Protein AF-A0A7C2P492-F1 (afdb_monomer)

Radius of gyration: 33.82 Å; Cα contacts (8 Å, |Δi|>4): 60; chains: 1; bounding box: 76×31×100 Å

Foldseek 3Di:
DCPVVVVVVPPVVVVVVVVVVVVVVVVVVVVVVVVVVVVVVVLVVVQVVVLVVVPDFPKDWDAKDWDDDPNDTDDTDGIDIDGDDDDPSRPDSGPRPPPDDDDPDPDDDD

Organism: NCBI:txid360056

pLDDT: mean 80.11, std 15.93, range [40.28, 97.38]

Secondary structure (DSSP, 8-state):
--HHHHHHH-HHHHHHHHHHHHHHHHHHHHHHHHHHHHHHHHHHHHHHHHHHHHTS---EEE--EEEEETTEEEEEE--EEE-PPP-HHHHSS------S---PPP----

Mean predicted aligned error: 13.15 Å

Solvent-accessible surface area (backbone atoms only — not comparable to full-atom values): 6903 Å² total; per-residue (Å²): 140,57,67,71,57,53,61,67,73,42,58,69,60,55,52,54,52,54,52,51,50,54,53,50,53,54,50,53,54,52,48,53,54,53,52,52,52,51,53,51,52,52,52,52,53,52,24,54,50,51,42,56,59,61,72,49,83,78,50,50,75,50,83,47,53,76,43,74,56,96,95,39,81,76,46,76,45,82,48,56,71,48,75,68,75,84,48,77,58,72,79,38,103,64,50,70,73,76,81,72,84,77,87,71,78,73,82,81,83,129

Sequence (110 aa):
MNLICALRDDETGVVVSAELVLVLTVAVLAMIVGLSEVAVAVNTELNDLSNAFGAVNQSFSFTGFHAKDNYKMKSFVAGSAYTDRADDCDLNGSCDLVCGSCSVMSEQTW

Structure (mmCIF, N/CA/C/O backbone):
data_AF-A0A7C2P492-F1
#
_entry.id   AF-A0A7C2P492-F1
#
loop_
_atom_site.group_PDB
_atom_site.id
_atom_site.type_symbol
_atom_site.label_atom_id
_atom_site.label_alt_id
_atom_site.label_comp_id
_atom_site.label_asym_id
_atom_site.label_entity_id
_atom_site.label_seq_id
_atom_site.pdbx_PDB_ins_code
_atom_site.Cartn_x
_atom_site.Cartn_y
_atom_site.Cartn_z
_atom_site.occupancy
_atom_site.B_iso_or_equiv
_atom_site.auth_seq_id
_atom_site.auth_comp_id
_atom_site.auth_asym_id
_atom_site.auth_atom_id
_atom_site.pdbx_PDB_model_num
ATOM 1 N N . MET A 1 1 ? -28.931 7.201 60.201 1.00 56.31 1 MET A N 1
ATOM 2 C CA . MET A 1 1 ? -29.124 6.106 59.224 1.00 56.31 1 MET A CA 1
ATOM 3 C C . MET A 1 1 ? -30.027 6.597 58.091 1.00 56.31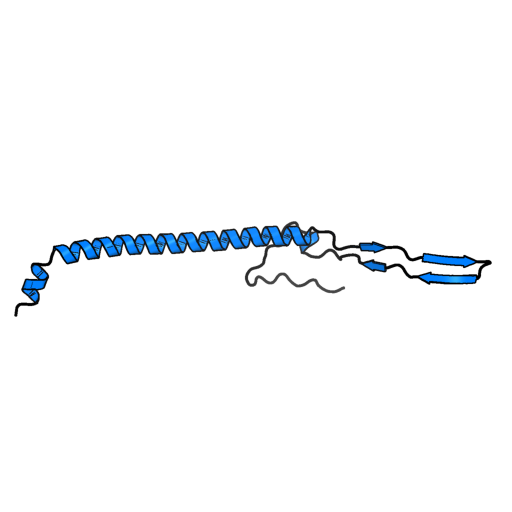 1 MET A C 1
ATOM 5 O O . MET A 1 1 ? -31.126 6.093 57.946 1.00 56.31 1 MET A O 1
ATOM 9 N N . ASN A 1 2 ? -29.591 7.592 57.304 1.00 63.00 2 ASN A N 1
ATOM 10 C CA . ASN A 1 2 ? -30.439 8.196 56.256 1.00 63.00 2 ASN A CA 1
ATOM 11 C C . ASN A 1 2 ? -29.920 7.961 54.831 1.00 63.00 2 ASN A C 1
ATOM 13 O O . ASN A 1 2 ? -30.645 8.219 53.881 1.00 63.00 2 ASN A O 1
ATOM 17 N N . LEU A 1 3 ? -28.700 7.434 54.675 1.00 74.81 3 LEU A N 1
ATOM 18 C CA . LEU A 1 3 ? -28.108 7.188 53.357 1.00 74.81 3 LEU A CA 1
ATOM 19 C C . LEU A 1 3 ? -28.876 6.110 52.573 1.00 74.81 3 LEU A C 1
ATOM 21 O O . LEU A 1 3 ? -29.095 6.251 51.380 1.00 74.81 3 LEU A O 1
ATOM 25 N N . ILE A 1 4 ? -29.327 5.054 53.259 1.00 75.31 4 ILE A N 1
ATOM 26 C CA . ILE A 1 4 ? -30.031 3.925 52.630 1.00 75.31 4 ILE A CA 1
ATOM 27 C C . ILE A 1 4 ? -31.451 4.321 52.192 1.00 75.31 4 ILE A C 1
ATOM 29 O O . ILE A 1 4 ? -31.916 3.848 51.163 1.00 75.31 4 ILE A O 1
ATOM 33 N N . CYS A 1 5 ? -32.127 5.214 52.924 1.00 73.00 5 CYS A N 1
ATOM 34 C CA . CYS A 1 5 ? -33.422 5.750 52.491 1.00 73.00 5 CYS A CA 1
ATOM 35 C C . CYS A 1 5 ? -33.255 6.728 51.321 1.00 73.00 5 CYS A C 1
ATOM 37 O O . CYS A 1 5 ? -33.991 6.627 50.352 1.00 73.00 5 CYS A O 1
ATOM 39 N N . ALA A 1 6 ? -32.233 7.592 51.362 1.00 70.62 6 ALA A N 1
ATOM 40 C CA . ALA A 1 6 ? -31.946 8.529 50.275 1.00 70.62 6 ALA A CA 1
ATOM 41 C C . ALA A 1 6 ? -31.610 7.822 48.948 1.00 70.62 6 ALA A C 1
ATOM 43 O O . ALA A 1 6 ? -32.050 8.269 47.899 1.00 70.62 6 ALA A O 1
ATOM 44 N N . LEU A 1 7 ? -30.889 6.694 48.993 1.00 67.62 7 LEU A N 1
ATOM 45 C CA . LEU A 1 7 ? -30.623 5.868 47.808 1.00 67.62 7 LEU A CA 1
ATOM 46 C C . LEU A 1 7 ? -31.863 5.119 47.298 1.00 67.62 7 LEU A C 1
ATOM 48 O O . LEU A 1 7 ? -31.902 4.748 46.132 1.00 67.62 7 LEU A O 1
ATOM 52 N N . ARG A 1 8 ? -32.859 4.873 48.157 1.00 68.00 8 ARG A N 1
ATOM 53 C CA . ARG A 1 8 ? -34.110 4.204 47.776 1.00 68.00 8 ARG A CA 1
ATOM 54 C C . ARG A 1 8 ? -35.126 5.155 47.144 1.00 68.00 8 ARG A C 1
ATOM 56 O O . ARG A 1 8 ? -35.976 4.702 46.3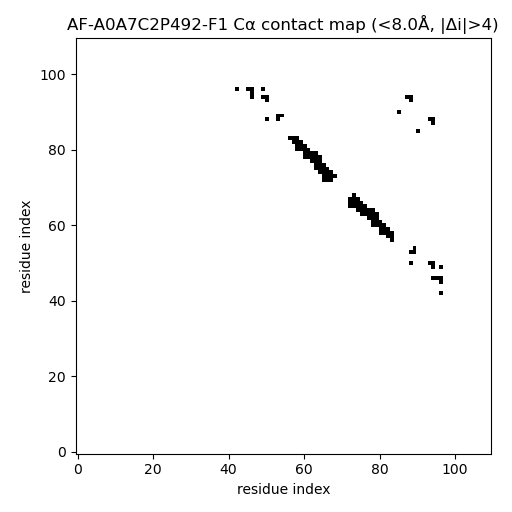94 1.00 68.00 8 ARG A O 1
ATOM 63 N N . ASP A 1 9 ? -35.029 6.446 47.441 1.00 72.56 9 ASP A N 1
ATOM 64 C CA . ASP A 1 9 ? -35.879 7.474 46.836 1.00 72.56 9 ASP A CA 1
ATOM 65 C C . ASP A 1 9 ? -35.275 8.044 45.529 1.00 72.56 9 ASP A C 1
ATOM 67 O O . ASP A 1 9 ? -35.956 8.764 44.800 1.00 72.56 9 ASP A O 1
ATOM 71 N N . ASP A 1 10 ? -34.023 7.696 45.191 1.00 68.25 10 ASP A N 1
ATOM 72 C CA . ASP A 1 10 ? -33.327 8.107 43.958 1.00 68.25 10 ASP A CA 1
ATOM 73 C C . ASP A 1 10 ? -33.441 7.065 42.826 1.00 68.25 10 ASP A C 1
ATOM 75 O O . ASP A 1 10 ? -32.463 6.603 42.236 1.00 68.25 10 ASP A O 1
ATOM 79 N N . GLU A 1 11 ? -34.674 6.674 42.508 1.00 69.94 11 GLU A N 1
ATOM 80 C CA . GLU A 1 11 ? -34.988 5.769 41.390 1.00 69.94 11 GLU A CA 1
ATOM 81 C C . GLU A 1 11 ? -34.635 6.413 40.031 1.00 69.94 11 GLU A C 1
ATOM 83 O O . GLU A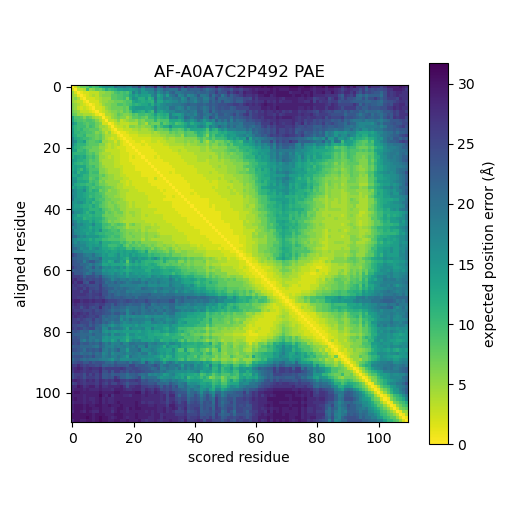 1 11 ? -34.230 5.744 39.079 1.00 69.94 11 GLU A O 1
ATOM 88 N N . THR A 1 12 ? -34.740 7.743 39.946 1.00 75.75 12 THR A N 1
ATOM 89 C CA . THR A 1 12 ? -34.516 8.513 38.714 1.00 75.75 12 THR A CA 1
ATOM 90 C C . THR A 1 12 ? -33.052 8.488 38.265 1.00 75.75 12 THR A C 1
ATOM 92 O O . THR A 1 12 ? -32.785 8.347 37.071 1.00 75.75 12 THR A O 1
ATOM 95 N N . GLY A 1 13 ? -32.091 8.587 39.193 1.00 73.94 13 GLY A N 1
ATOM 96 C CA . GLY A 1 13 ? -30.662 8.508 38.873 1.00 73.94 13 GLY A CA 1
ATOM 97 C C . GLY A 1 13 ? -30.217 7.110 38.422 1.00 73.94 13 GLY A C 1
ATOM 98 O O . GLY A 1 13 ? -29.389 6.974 37.512 1.00 73.94 13 GLY A O 1
ATOM 99 N N . VAL A 1 14 ? -30.802 6.057 39.003 1.00 74.56 14 VAL A N 1
ATOM 100 C CA . VAL A 1 14 ? -30.512 4.658 38.638 1.00 74.56 14 VAL A CA 1
ATOM 101 C C . VAL A 1 14 ? -30.996 4.333 37.220 1.00 74.56 14 VAL A C 1
ATOM 103 O O . VAL A 1 14 ? -30.265 3.706 36.455 1.00 74.56 14 VAL A O 1
ATOM 106 N N . VAL A 1 15 ? -32.177 4.810 36.820 1.00 81.94 15 VAL A N 1
ATOM 107 C CA . VAL A 1 15 ? -32.705 4.590 35.459 1.00 81.94 15 VAL A CA 1
ATOM 108 C C . VAL A 1 15 ? -31.853 5.299 34.400 1.00 81.94 15 VAL A C 1
ATOM 110 O O . VAL A 1 15 ? -31.464 4.686 33.408 1.00 81.94 15 VAL A O 1
ATOM 113 N N . VAL A 1 16 ? -31.477 6.559 34.635 1.00 85.44 16 VAL A N 1
ATOM 114 C CA . VAL A 1 16 ? -30.674 7.341 33.676 1.00 85.44 16 VAL A CA 1
ATOM 115 C C . VAL A 1 16 ? -29.260 6.769 33.515 1.00 85.44 16 VAL A C 1
ATOM 117 O O . VAL A 1 16 ? -28.722 6.719 32.408 1.00 85.44 16 VAL A O 1
ATOM 120 N N . SER A 1 17 ? -28.645 6.299 34.603 1.00 85.12 17 SER A N 1
ATOM 121 C CA . SER A 1 17 ? -27.330 5.647 34.538 1.00 85.12 17 SER A CA 1
ATOM 122 C C . SER A 1 17 ? -27.376 4.293 33.821 1.00 85.12 17 SER A C 1
ATOM 124 O O . SER A 1 17 ? -26.453 3.983 33.065 1.00 85.12 17 SER A O 1
ATOM 126 N N . ALA A 1 18 ? -28.457 3.521 33.980 1.00 87.19 18 ALA A N 1
ATOM 127 C CA . ALA A 1 18 ? -28.651 2.270 33.250 1.00 87.19 18 ALA A CA 1
ATOM 128 C C . ALA A 1 18 ? -28.776 2.498 31.731 1.00 87.19 18 ALA A C 1
ATOM 130 O O . ALA A 1 18 ? -28.148 1.784 30.945 1.00 87.19 18 ALA A O 1
ATOM 131 N N . GLU A 1 19 ? -29.518 3.523 31.307 1.00 87.75 19 GLU A N 1
ATOM 132 C CA . GLU A 1 19 ? -29.644 3.890 29.891 1.00 87.75 19 GLU A 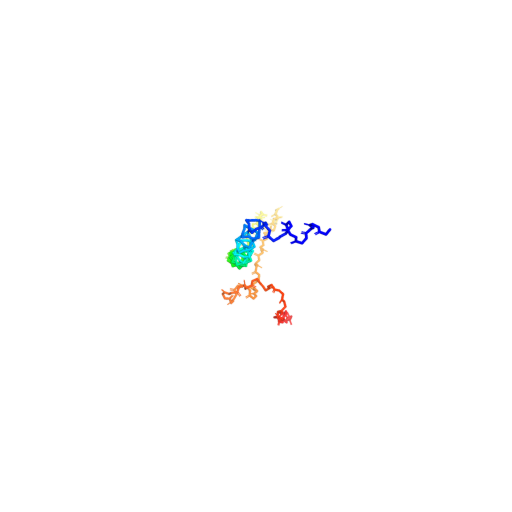CA 1
ATOM 133 C C . GLU A 1 19 ? -28.313 4.372 29.299 1.00 87.75 19 GLU A C 1
ATOM 135 O O . GLU A 1 19 ? -27.935 3.966 28.198 1.00 87.75 19 GLU A O 1
ATOM 140 N N . LEU A 1 20 ? -27.550 5.179 30.043 1.00 90.25 20 LEU A N 1
ATOM 141 C CA . LEU A 1 20 ? -26.258 5.686 29.581 1.00 90.25 20 LEU A CA 1
ATOM 142 C C . LEU A 1 20 ? -25.223 4.566 29.398 1.00 90.25 20 LEU A C 1
ATOM 144 O O . LEU A 1 20 ? -24.450 4.595 28.440 1.00 90.25 20 LEU A O 1
ATOM 148 N N . VAL A 1 21 ? -25.225 3.558 30.276 1.00 93.50 21 VAL A N 1
ATOM 149 C CA . VAL A 1 21 ? -24.380 2.362 30.126 1.00 93.50 21 VAL A CA 1
ATOM 150 C C . VAL A 1 21 ? -24.756 1.590 28.860 1.00 93.50 21 VAL A C 1
ATOM 152 O O . VAL A 1 21 ? -23.874 1.158 28.114 1.00 93.50 21 VAL A O 1
ATOM 155 N N . LEU A 1 22 ? -26.050 1.456 28.565 1.00 92.75 22 LEU A N 1
ATOM 156 C CA . LEU A 1 22 ? -26.507 0.780 27.353 1.00 92.75 22 LEU A CA 1
ATOM 157 C C . LEU A 1 22 ? -26.072 1.534 26.084 1.00 92.75 22 LEU A C 1
ATOM 159 O O . LEU A 1 22 ? -25.539 0.921 25.163 1.00 92.75 22 LEU A O 1
ATOM 163 N N . VAL A 1 23 ? -26.184 2.865 26.059 1.00 95.50 23 VAL A N 1
ATOM 164 C CA . VAL A 1 23 ? -25.697 3.682 24.932 1.00 95.50 23 VAL A CA 1
ATOM 165 C C . VAL A 1 23 ? -24.173 3.593 24.786 1.00 95.50 23 VAL A C 1
ATOM 167 O O . VAL A 1 23 ? -23.672 3.413 23.676 1.00 95.50 23 VAL A O 1
ATOM 170 N N . LEU A 1 24 ? -23.423 3.668 25.891 1.00 94.44 24 LEU A N 1
ATOM 171 C CA . LEU A 1 24 ? -21.960 3.574 25.875 1.00 94.44 24 LEU A CA 1
ATOM 172 C C . LEU A 1 24 ? -21.465 2.221 25.361 1.00 94.44 24 LEU A C 1
ATOM 174 O O . LEU A 1 24 ? -20.510 2.176 24.589 1.00 94.44 24 LEU A O 1
ATOM 178 N N . THR A 1 25 ? -22.108 1.119 25.747 1.00 94.62 25 THR A N 1
ATOM 179 C CA . THR A 1 25 ? -21.703 -0.214 25.273 1.00 94.62 25 THR A CA 1
ATOM 180 C C . THR A 1 25 ? -21.940 -0.379 23.774 1.00 94.62 25 THR A C 1
ATOM 182 O O . THR A 1 25 ? -21.048 -0.861 23.078 1.00 94.62 25 THR A O 1
ATOM 185 N N . VAL A 1 26 ? -23.070 0.103 23.241 1.00 95.88 26 VAL A N 1
ATOM 186 C CA . VAL A 1 26 ? -23.310 0.109 21.786 1.00 95.88 26 VAL A CA 1
ATOM 187 C C . VAL A 1 26 ? -22.304 1.012 21.066 1.00 95.88 26 VAL A C 1
ATOM 189 O O . VAL A 1 26 ? -21.777 0.624 20.026 1.00 95.88 26 VAL A O 1
ATOM 192 N N . ALA A 1 27 ? -21.975 2.177 21.632 1.00 96.00 27 ALA A N 1
ATOM 193 C CA . ALA A 1 27 ? -20.991 3.089 21.054 1.00 96.00 27 ALA A CA 1
ATOM 194 C C . ALA A 1 27 ? -19.582 2.472 20.980 1.00 96.00 27 ALA A C 1
ATOM 196 O O . ALA A 1 27 ? -18.910 2.594 19.956 1.00 96.00 27 ALA A O 1
ATOM 197 N N . VAL A 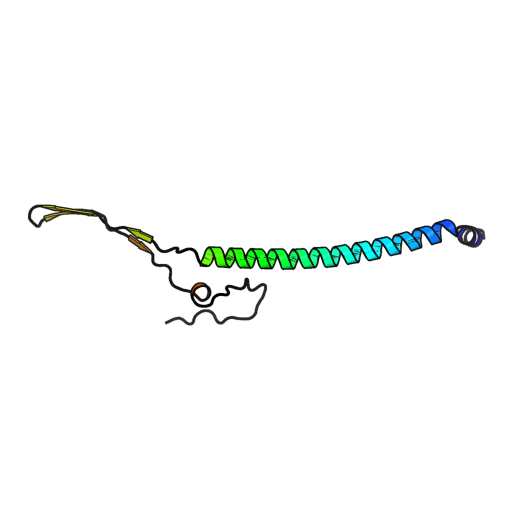1 28 ? -19.142 1.769 22.029 1.00 97.38 28 VAL A N 1
ATOM 198 C CA . VAL A 1 28 ? -17.840 1.081 22.040 1.00 97.38 28 VAL A CA 1
ATOM 199 C C . VAL A 1 28 ? -17.813 -0.057 21.020 1.00 97.38 28 VAL A C 1
ATOM 201 O O . VAL A 1 28 ? -16.846 -0.174 20.272 1.00 97.38 28 VAL A O 1
ATOM 204 N N . LEU A 1 29 ? -18.877 -0.860 20.930 1.00 96.44 29 LEU A N 1
ATOM 205 C CA . LEU A 1 29 ? -18.961 -1.940 19.942 1.00 96.44 29 LEU A CA 1
ATOM 206 C C . LEU A 1 29 ? -18.935 -1.401 18.506 1.00 96.44 29 LEU A C 1
ATOM 208 O O . LEU A 1 29 ? -18.196 -1.920 17.671 1.00 96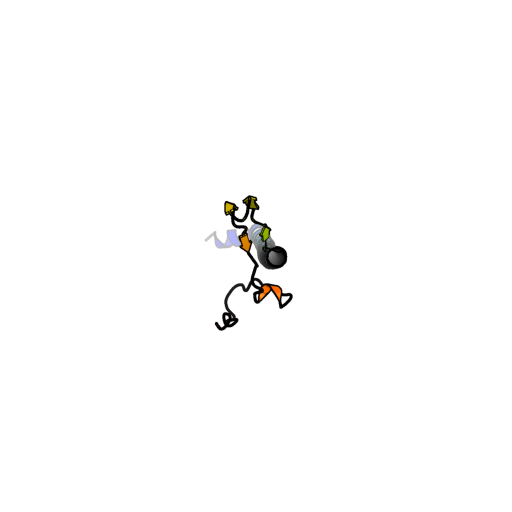.44 29 LEU A O 1
ATOM 212 N N . ALA A 1 30 ? -19.678 -0.325 18.235 1.00 96.50 30 ALA A N 1
ATOM 213 C CA . ALA A 1 30 ? -19.675 0.333 16.933 1.00 96.50 30 ALA A CA 1
ATOM 214 C C . ALA A 1 30 ? -18.290 0.893 16.571 1.00 96.50 30 ALA A C 1
ATOM 216 O O . ALA A 1 30 ? -17.863 0.787 15.424 1.00 96.50 30 ALA A O 1
ATOM 217 N N . MET A 1 31 ? -17.562 1.446 17.546 1.00 96.75 31 MET A N 1
ATOM 218 C CA . MET A 1 31 ? -16.208 1.959 17.335 1.00 96.75 31 MET A CA 1
ATOM 219 C C . MET A 1 31 ? -15.207 0.843 17.028 1.00 96.75 31 MET A C 1
ATOM 221 O O . MET A 1 31 ? -14.384 1.010 16.134 1.00 96.75 31 MET A O 1
ATOM 225 N N . ILE A 1 32 ? -15.275 -0.288 17.738 1.00 97.19 32 ILE A N 1
ATOM 226 C CA . ILE A 1 32 ? -14.377 -1.426 17.500 1.00 97.19 32 ILE A CA 1
ATOM 227 C C . ILE A 1 32 ? -14.584 -1.963 16.085 1.00 97.19 32 ILE A C 1
ATOM 229 O O . ILE A 1 32 ? -13.618 -2.066 15.335 1.00 97.19 32 ILE A O 1
ATOM 233 N N . VAL A 1 33 ? -15.837 -2.232 15.700 1.00 96.81 33 VAL A N 1
ATOM 234 C CA . VAL A 1 33 ? -16.158 -2.711 14.347 1.00 96.81 33 VAL A CA 1
ATOM 235 C C . VAL A 1 33 ? -15.729 -1.682 13.301 1.00 96.81 33 VAL A C 1
ATOM 237 O O . VAL A 1 33 ? -15.049 -2.034 12.344 1.00 96.81 33 VAL A O 1
ATOM 240 N N . GLY A 1 34 ? -16.041 -0.399 13.511 1.00 96.88 34 GLY A N 1
ATOM 241 C CA . GLY A 1 34 ? -15.639 0.668 12.595 1.00 96.88 34 GLY A CA 1
ATOM 242 C C . GLY A 1 34 ? -14.123 0.758 12.408 1.00 96.88 34 GLY A C 1
ATOM 243 O O . GLY A 1 34 ? -13.652 0.888 11.282 1.00 96.88 34 GLY A O 1
ATOM 244 N N . LEU A 1 35 ? -13.343 0.643 13.486 1.00 96.31 35 LEU A N 1
ATOM 245 C CA . LEU A 1 35 ? -11.884 0.682 13.405 1.00 96.31 35 LEU A CA 1
ATOM 246 C C . LEU A 1 35 ? -11.307 -0.574 12.737 1.00 96.31 35 LEU A C 1
ATOM 248 O O . LEU A 1 35 ? -10.335 -0.467 11.992 1.00 96.31 35 LEU A O 1
ATOM 252 N N . SER A 1 36 ? -11.905 -1.745 12.969 1.00 95.31 36 SER A N 1
ATOM 253 C CA . SER A 1 36 ? -11.510 -2.988 12.303 1.00 95.31 36 SER A CA 1
ATOM 254 C C . SER A 1 36 ? -11.712 -2.915 10.789 1.00 95.31 36 SER A C 1
ATOM 256 O O . SER A 1 36 ? -10.791 -3.246 10.047 1.00 95.31 36 SER A O 1
ATOM 258 N N . GLU A 1 37 ? -12.858 -2.415 10.328 1.00 95.81 37 GLU A N 1
ATOM 259 C CA . GLU A 1 37 ? -13.133 -2.264 8.893 1.00 95.81 37 GLU A CA 1
ATOM 260 C C . GLU A 1 37 ? -12.205 -1.234 8.238 1.00 95.81 37 GLU A C 1
ATOM 262 O O . GLU A 1 37 ? -11.683 -1.475 7.153 1.00 95.81 37 GLU A O 1
ATOM 267 N N . VAL A 1 38 ? -11.919 -0.114 8.915 1.00 96.19 38 VAL A N 1
ATOM 268 C CA . VAL A 1 38 ? -10.948 0.876 8.416 1.00 96.19 38 VAL A CA 1
ATOM 269 C C . VAL A 1 38 ? -9.554 0.262 8.292 1.00 96.19 38 VAL A C 1
ATOM 271 O O . VAL A 1 38 ? -8.869 0.507 7.303 1.00 96.19 38 VAL A O 1
ATOM 274 N N . ALA A 1 39 ? -9.127 -0.548 9.264 1.00 94.06 39 ALA A N 1
ATOM 275 C CA . ALA A 1 39 ? -7.827 -1.205 9.208 1.00 94.06 39 ALA A CA 1
ATOM 276 C C . ALA A 1 39 ? -7.732 -2.188 8.033 1.00 94.06 39 ALA A C 1
ATOM 278 O O . ALA A 1 39 ? -6.717 -2.206 7.339 1.00 94.06 39 ALA A O 1
ATOM 279 N N . VAL A 1 40 ? -8.776 -2.984 7.790 1.00 91.62 40 VAL A N 1
ATOM 280 C CA . VAL A 1 40 ? -8.812 -3.905 6.645 1.00 91.62 40 VAL A CA 1
ATOM 281 C C . VAL A 1 40 ? -8.821 -3.121 5.335 1.00 91.62 40 VAL A C 1
ATOM 283 O O . VAL A 1 40 ? -7.959 -3.359 4.496 1.00 91.62 40 VAL A O 1
ATOM 286 N N . ALA A 1 41 ? -9.704 -2.130 5.194 1.00 93.31 41 ALA A N 1
ATOM 287 C CA . ALA A 1 41 ? -9.814 -1.323 3.982 1.00 93.31 41 ALA A CA 1
ATOM 288 C C . ALA A 1 41 ? -8.500 -0.608 3.635 1.00 93.31 41 ALA A C 1
ATOM 290 O O . ALA A 1 41 ? -8.054 -0.662 2.496 1.00 93.31 41 ALA A O 1
ATOM 291 N N . VAL A 1 42 ? -7.834 0.010 4.617 1.00 94.31 42 VAL A N 1
ATOM 292 C CA . VAL A 1 42 ? -6.541 0.672 4.385 1.00 94.31 42 VAL A CA 1
ATOM 293 C C . VAL A 1 42 ? -5.475 -0.327 3.943 1.00 94.31 42 VAL A C 1
ATOM 295 O O . VAL A 1 42 ? -4.721 -0.022 3.026 1.00 94.31 42 VAL A O 1
ATOM 298 N N . ASN A 1 43 ? -5.402 -1.513 4.555 1.00 90.12 43 ASN A N 1
ATOM 299 C CA . ASN A 1 43 ? -4.433 -2.524 4.129 1.00 90.12 43 ASN A CA 1
ATOM 300 C C . ASN A 1 43 ? -4.719 -3.032 2.712 1.00 90.12 43 ASN A C 1
ATOM 302 O O . ASN A 1 43 ? -3.779 -3.204 1.945 1.00 90.12 43 ASN A O 1
ATOM 306 N N . THR A 1 44 ? -5.988 -3.217 2.343 1.00 88.12 44 THR A N 1
ATOM 307 C CA . THR A 1 44 ? -6.367 -3.607 0.979 1.00 88.12 44 THR A CA 1
ATOM 308 C C . THR A 1 44 ? -5.999 -2.531 -0.042 1.00 88.12 44 THR A C 1
ATOM 310 O O . THR A 1 44 ? -5.378 -2.840 -1.049 1.00 88.12 44 THR A O 1
ATOM 313 N N . GLU A 1 45 ? -6.270 -1.256 0.231 1.00 92.81 45 GLU A N 1
ATOM 314 C CA . GLU A 1 45 ? -5.888 -0.178 -0.692 1.00 92.81 45 GLU A CA 1
ATOM 315 C C . GLU A 1 45 ? -4.363 -0.017 -0.790 1.00 92.81 45 GLU A C 1
ATOM 317 O O . GLU A 1 45 ? -3.820 0.222 -1.866 1.00 92.81 45 GLU A O 1
ATOM 322 N N . LEU A 1 46 ? -3.632 -0.175 0.320 1.00 89.88 46 LEU A N 1
ATOM 323 C CA . LEU A 1 46 ? -2.165 -0.167 0.300 1.00 89.88 46 LEU A CA 1
ATOM 324 C C . LEU A 1 46 ? -1.596 -1.359 -0.477 1.00 89.88 46 LEU A C 1
ATOM 326 O O . LEU A 1 46 ? -0.554 -1.217 -1.118 1.00 89.88 46 LEU A O 1
ATOM 330 N N . ASN A 1 47 ? -2.278 -2.503 -0.440 1.00 85.88 47 ASN A N 1
ATOM 331 C CA . ASN A 1 47 ? -1.940 -3.658 -1.253 1.00 85.88 47 ASN A CA 1
ATOM 332 C C . ASN A 1 47 ? -2.045 -3.338 -2.749 1.00 85.88 47 ASN A C 1
ATOM 334 O O . ASN A 1 47 ? -1.080 -3.511 -3.498 1.00 85.88 47 ASN A O 1
ATOM 338 N N . ASP A 1 48 ? -3.187 -2.787 -3.156 1.00 85.25 48 ASP A N 1
ATOM 339 C CA . ASP A 1 48 ? -3.444 -2.410 -4.542 1.00 85.25 48 ASP A CA 1
ATOM 340 C C . ASP A 1 48 ? -2.465 -1.328 -5.022 1.00 85.25 48 ASP A C 1
ATOM 342 O O . ASP A 1 48 ? -1.944 -1.404 -6.138 1.00 85.25 48 ASP A O 1
ATOM 346 N N . LEU A 1 49 ? -2.131 -0.358 -4.161 1.00 86.75 49 LEU A N 1
ATOM 347 C CA . LEU A 1 49 ? -1.082 0.625 -4.438 1.00 86.75 49 LEU A CA 1
ATOM 348 C C . LEU A 1 49 ? 0.281 -0.047 -4.637 1.00 86.75 49 LEU A C 1
ATOM 350 O O . LEU A 1 49 ? 0.981 0.286 -5.591 1.00 86.75 49 LEU A O 1
ATOM 354 N N . SER A 1 50 ? 0.660 -0.992 -3.773 1.00 83.38 50 SER A N 1
ATOM 355 C CA . SER A 1 50 ? 1.928 -1.722 -3.885 1.00 83.38 50 SER A CA 1
ATOM 356 C C . SER A 1 50 ? 2.036 -2.464 -5.216 1.00 83.38 50 SER A C 1
ATOM 358 O O . SER A 1 50 ? 3.057 -2.365 -5.895 1.00 83.38 50 SER A O 1
ATOM 360 N N . ASN A 1 51 ? 0.972 -3.155 -5.622 1.00 79.94 51 ASN A N 1
ATOM 361 C CA . ASN A 1 51 ? 0.922 -3.854 -6.902 1.00 79.94 51 ASN A CA 1
ATOM 362 C C . ASN A 1 51 ? 1.021 -2.875 -8.085 1.00 79.94 51 ASN A C 1
ATOM 364 O O . ASN A 1 51 ? 1.762 -3.105 -9.038 1.00 79.94 51 ASN A O 1
ATOM 368 N N . ALA A 1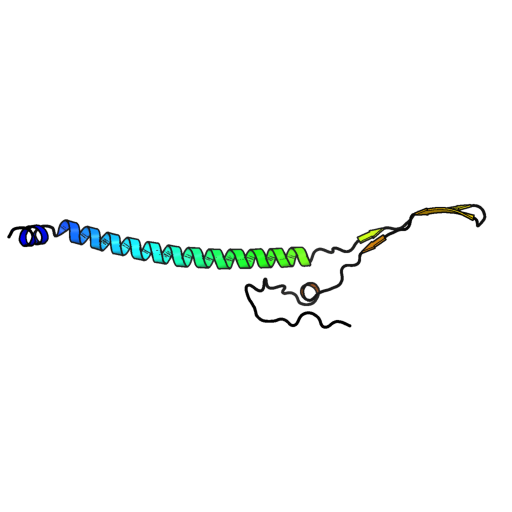 52 ? 0.339 -1.729 -8.000 1.00 84.75 52 ALA A N 1
ATOM 369 C CA . ALA A 1 52 ? 0.419 -0.700 -9.030 1.00 84.75 52 ALA A CA 1
ATOM 370 C C . ALA A 1 52 ? 1.840 -0.136 -9.195 1.00 84.75 52 ALA A C 1
ATOM 372 O O . ALA A 1 52 ? 2.250 0.127 -10.323 1.00 84.75 52 ALA A O 1
ATOM 373 N N . PHE A 1 53 ? 2.595 0.036 -8.104 1.00 81.75 53 PHE A N 1
ATOM 374 C CA . PHE A 1 53 ? 3.998 0.458 -8.170 1.00 81.75 53 PHE A CA 1
ATOM 375 C C . PHE A 1 53 ? 4.915 -0.631 -8.740 1.00 81.75 53 PHE A C 1
ATOM 377 O O . PHE A 1 53 ? 5.783 -0.295 -9.541 1.00 81.75 53 PHE A O 1
ATOM 384 N N . GLY A 1 54 ? 4.709 -1.903 -8.379 1.00 77.88 54 GLY A N 1
ATOM 385 C CA . GLY A 1 54 ? 5.461 -3.033 -8.943 1.00 77.88 54 GLY A CA 1
ATOM 386 C C . GLY A 1 54 ? 5.242 -3.194 -10.450 1.00 77.88 54 GLY A C 1
ATOM 387 O O . GLY A 1 54 ? 6.189 -3.345 -11.207 1.00 77.88 54 GLY A O 1
ATOM 388 N N . ALA A 1 55 ? 4.008 -3.002 -10.924 1.00 78.00 55 ALA A N 1
ATOM 389 C CA . ALA A 1 55 ? 3.674 -3.082 -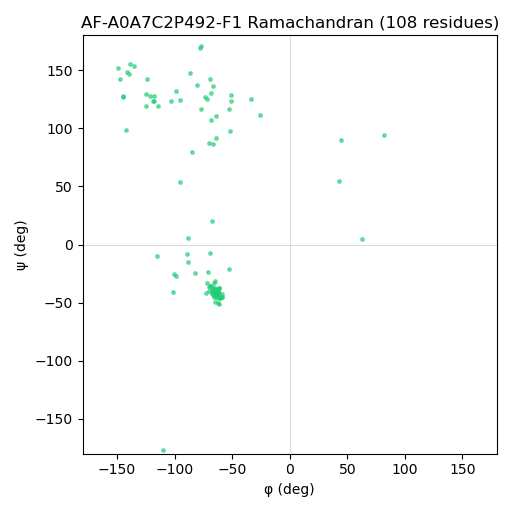12.347 1.00 78.00 55 ALA A CA 1
ATOM 390 C C . ALA A 1 55 ? 4.257 -1.939 -13.210 1.00 78.00 55 ALA A C 1
ATOM 392 O O . ALA A 1 55 ? 4.128 -1.959 -14.442 1.00 78.00 55 ALA A O 1
ATOM 393 N N . VAL A 1 56 ? 4.870 -0.912 -12.605 1.00 83.12 56 VAL A N 1
ATOM 394 C CA . VAL A 1 56 ? 5.568 0.134 -13.358 1.00 83.12 56 VAL A CA 1
ATOM 395 C C . VAL A 1 56 ? 6.876 -0.428 -13.900 1.00 83.12 56 VAL A C 1
ATOM 397 O O . VAL A 1 56 ? 7.730 -0.896 -13.161 1.00 83.12 56 VAL A O 1
ATOM 400 N N . ASN A 1 57 ? 7.094 -0.286 -15.207 1.00 82.69 57 ASN A N 1
ATOM 401 C CA . ASN A 1 57 ? 8.372 -0.640 -15.810 1.00 82.69 57 ASN A CA 1
ATOM 402 C C . ASN A 1 57 ? 9.480 0.327 -15.345 1.00 82.69 57 ASN A C 1
ATOM 404 O O . ASN A 1 57 ? 9.533 1.474 -15.795 1.00 82.69 57 ASN A O 1
ATOM 408 N N . GLN A 1 58 ? 10.380 -0.151 -14.483 1.00 85.44 58 GLN A N 1
ATOM 409 C CA . GLN A 1 58 ? 11.532 0.610 -13.980 1.00 85.44 58 GLN A CA 1
ATOM 410 C C . GLN A 1 58 ? 12.783 0.479 -14.873 1.00 85.44 58 GLN A C 1
ATOM 412 O O . GLN A 1 58 ? 13.852 0.995 -14.541 1.00 85.44 58 GLN A O 1
ATOM 417 N N . SER A 1 59 ? 12.673 -0.181 -16.031 1.00 90.12 59 SER A N 1
ATOM 418 C CA . SER A 1 59 ? 13.774 -0.319 -16.986 1.00 90.12 59 SER A CA 1
ATOM 419 C C . SER A 1 59 ? 13.929 0.929 -17.853 1.00 90.12 59 SER A C 1
ATOM 421 O O . SER A 1 59 ? 12.963 1.459 -18.402 1.00 90.12 59 SER A O 1
ATOM 423 N N . PHE A 1 60 ? 15.172 1.357 -18.069 1.00 91.12 60 PHE A N 1
ATOM 424 C CA . PHE A 1 60 ? 15.494 2.437 -19.000 1.00 91.12 60 PHE A CA 1
ATOM 425 C C . PHE A 1 60 ? 16.700 2.081 -19.867 1.00 91.12 60 PHE A C 1
ATOM 427 O O . PHE A 1 60 ? 17.581 1.323 -19.468 1.00 91.12 60 PHE A O 1
ATOM 434 N N . SER A 1 61 ? 16.782 2.664 -21.063 1.00 94.31 61 SER A N 1
ATOM 435 C CA . SER A 1 61 ? 17.993 2.589 -21.882 1.00 94.31 61 SER A CA 1
ATOM 436 C C . SER A 1 61 ? 18.176 3.849 -22.715 1.00 94.31 61 SER A C 1
ATOM 438 O O . SER A 1 61 ? 17.207 4.415 -23.222 1.00 94.31 61 SER A O 1
ATOM 440 N N . PHE A 1 62 ? 19.424 4.284 -22.868 1.00 93.50 62 PHE A N 1
ATOM 441 C CA . PHE A 1 62 ? 19.791 5.319 -23.823 1.00 93.50 62 PHE A CA 1
ATOM 442 C C . PHE A 1 62 ? 21.132 5.005 -24.486 1.00 93.50 62 PHE A C 1
ATOM 444 O O . PHE A 1 62 ? 22.035 4.398 -23.905 1.00 93.50 62 PHE A O 1
ATOM 451 N N . THR A 1 63 ? 21.272 5.433 -25.737 1.00 94.00 63 THR A N 1
ATOM 452 C CA . THR A 1 63 ? 22.472 5.190 -26.539 1.00 94.00 63 THR A CA 1
ATOM 453 C C . THR A 1 63 ? 23.535 6.258 -26.309 1.00 94.00 63 THR A C 1
ATOM 455 O O . THR A 1 63 ? 23.226 7.432 -26.118 1.00 94.00 63 THR A O 1
ATOM 458 N N . GLY A 1 64 ? 24.800 5.853 -26.402 1.00 92.06 64 GLY A N 1
ATOM 459 C CA . GLY A 1 64 ? 25.944 6.758 -26.414 1.00 92.06 64 GLY A CA 1
ATOM 460 C C . GLY A 1 64 ? 26.166 7.449 -27.765 1.00 92.06 64 GLY A C 1
ATOM 461 O O . GLY A 1 64 ? 25.587 7.056 -28.778 1.00 92.06 64 GLY A O 1
ATOM 462 N N . PHE A 1 65 ? 27.051 8.447 -27.799 1.00 92.06 65 PHE A N 1
ATOM 463 C CA . PHE A 1 65 ? 27.412 9.185 -29.017 1.00 92.06 65 PHE A CA 1
ATOM 464 C C . PHE A 1 65 ? 28.893 9.015 -29.342 1.00 92.06 65 PHE A C 1
ATOM 466 O O . PHE A 1 65 ? 29.751 9.231 -28.485 1.00 92.06 65 PHE A O 1
ATOM 473 N N . HIS A 1 66 ? 29.211 8.617 -30.575 1.00 92.00 66 HIS A N 1
ATOM 474 C CA . HIS A 1 66 ? 30.591 8.418 -31.022 1.00 92.00 66 HIS A CA 1
ATOM 475 C C . HIS A 1 66 ? 30.887 9.326 -32.221 1.00 92.00 66 HIS A C 1
ATOM 477 O O . HIS A 1 66 ? 30.181 9.265 -33.227 1.00 92.00 66 HIS A O 1
ATOM 483 N N . ALA A 1 67 ? 31.963 10.112 -32.154 1.00 91.31 67 ALA A N 1
ATOM 484 C CA . ALA A 1 67 ? 32.481 10.861 -33.296 1.00 91.31 67 ALA A CA 1
ATOM 485 C C . ALA A 1 67 ? 33.727 10.165 -33.859 1.00 91.31 67 ALA A C 1
ATOM 487 O O . ALA A 1 67 ? 34.713 9.952 -33.146 1.00 91.31 67 ALA A O 1
ATOM 488 N N . LYS A 1 68 ? 33.692 9.825 -35.152 1.00 91.38 68 LYS A N 1
ATOM 489 C CA . LYS A 1 68 ? 34.789 9.178 -35.888 1.00 91.38 68 LYS A CA 1
ATOM 490 C C . LYS A 1 68 ? 35.172 10.004 -37.108 1.00 91.38 68 LYS A C 1
ATOM 492 O O . LYS A 1 68 ? 34.305 10.542 -37.785 1.00 91.38 68 LYS A O 1
ATOM 497 N N . ASP A 1 69 ? 36.464 10.054 -37.399 1.00 88.81 69 ASP A N 1
ATOM 498 C CA . ASP A 1 69 ? 37.017 10.680 -38.601 1.00 88.81 69 ASP A CA 1
ATOM 499 C C . ASP A 1 69 ? 38.240 9.879 -39.064 1.00 88.81 69 ASP A C 1
ATOM 501 O O . ASP A 1 69 ? 39.125 9.598 -38.256 1.00 88.81 69 ASP A O 1
ATOM 505 N N . ASN A 1 70 ? 38.274 9.473 -40.339 1.00 86.69 70 ASN A N 1
ATOM 506 C CA . ASN A 1 70 ? 39.369 8.707 -40.953 1.00 86.69 70 ASN A CA 1
ATOM 507 C C . ASN A 1 70 ? 39.914 7.570 -40.060 1.00 86.69 70 ASN A C 1
ATOM 509 O O . ASN A 1 70 ? 41.104 7.504 -39.757 1.00 86.69 70 ASN A O 1
ATOM 513 N N . TYR A 1 71 ? 39.021 6.685 -39.601 1.00 83.38 71 TYR A N 1
ATOM 514 C CA . TYR A 1 71 ? 39.328 5.537 -38.729 1.00 83.38 71 TYR A CA 1
ATOM 515 C C . TYR A 1 71 ? 39.901 5.882 -37.338 1.00 83.38 71 TYR A C 1
ATOM 517 O O . TYR A 1 71 ? 40.188 4.974 -36.559 1.00 83.38 71 TYR A O 1
ATOM 525 N N . LYS A 1 72 ? 40.002 7.167 -36.970 1.00 87.94 72 LYS A N 1
ATOM 526 C CA . LYS A 1 72 ? 40.325 7.623 -35.612 1.00 87.94 72 LYS A CA 1
ATOM 527 C C . LYS A 1 72 ? 39.059 8.009 -34.847 1.00 87.94 72 LYS A C 1
ATOM 529 O O . LYS A 1 72 ? 38.211 8.758 -35.333 1.00 87.94 72 LYS A O 1
ATOM 534 N N . MET A 1 73 ? 38.951 7.510 -33.617 1.00 88.38 73 MET A N 1
ATOM 535 C CA . MET A 1 73 ? 37.946 7.958 -32.651 1.00 88.38 73 MET A CA 1
ATOM 536 C C . MET A 1 73 ? 38.311 9.360 -32.154 1.00 88.38 73 MET A C 1
ATOM 538 O O . MET A 1 73 ? 39.428 9.566 -31.682 1.00 88.38 73 MET A O 1
ATOM 542 N N . LYS A 1 74 ? 37.383 10.314 -32.272 1.00 89.75 74 LYS A N 1
ATOM 543 C CA . LYS A 1 74 ? 37.554 11.700 -31.804 1.00 89.75 74 LYS A CA 1
ATOM 544 C C . LYS A 1 74 ? 36.851 11.962 -30.479 1.00 89.75 74 LYS A C 1
ATOM 546 O O . LYS A 1 74 ? 37.411 12.635 -29.622 1.00 89.75 74 LYS A O 1
ATOM 551 N N . SER A 1 75 ? 35.647 11.429 -30.302 1.00 89.88 75 SER A N 1
ATOM 552 C CA . SER A 1 75 ? 34.937 11.473 -29.026 1.00 89.88 75 SER A CA 1
ATOM 553 C C . SER A 1 75 ? 34.057 10.243 -28.865 1.00 89.88 75 SER A C 1
ATOM 555 O O . SER A 1 75 ? 33.609 9.637 -29.842 1.00 89.88 75 SER A O 1
ATOM 557 N N . PHE A 1 76 ? 33.839 9.867 -27.614 1.00 91.94 76 PHE A N 1
ATOM 558 C CA . PHE A 1 76 ? 33.015 8.737 -27.234 1.00 91.94 76 PHE A CA 1
ATOM 559 C C . PHE A 1 76 ? 32.303 9.087 -25.930 1.00 91.94 76 PHE A C 1
ATOM 561 O O . PHE A 1 76 ? 32.946 9.478 -24.957 1.00 91.94 76 PHE A O 1
ATOM 568 N N . VAL A 1 77 ? 30.985 8.941 -25.929 1.00 93.00 77 VAL A N 1
ATOM 569 C CA . VAL A 1 77 ? 30.139 8.959 -24.739 1.00 93.00 77 VAL A CA 1
ATOM 570 C C . VAL A 1 77 ? 29.470 7.599 -24.680 1.00 93.00 77 VAL A C 1
ATOM 572 O O . VAL A 1 77 ? 28.823 7.209 -25.650 1.00 93.00 77 VAL A O 1
ATOM 575 N N . ALA A 1 78 ? 29.642 6.875 -23.577 1.00 92.31 78 ALA A N 1
ATOM 576 C CA . ALA A 1 78 ? 28.959 5.605 -23.372 1.00 92.31 78 ALA A CA 1
ATOM 577 C C . ALA A 1 78 ? 27.456 5.840 -23.158 1.00 92.31 78 ALA A C 1
ATOM 579 O O . ALA A 1 78 ? 27.061 6.812 -22.514 1.00 92.31 78 ALA A O 1
ATOM 580 N N . GLY A 1 79 ? 26.626 4.947 -23.695 1.00 94.12 79 GLY A N 1
ATOM 581 C CA . GLY A 1 79 ? 25.228 4.850 -23.277 1.00 94.12 79 GLY A CA 1
ATOM 582 C C . GLY A 1 79 ? 25.119 4.133 -21.934 1.00 94.12 79 GLY A C 1
ATOM 583 O O . GLY A 1 79 ? 26.096 3.545 -21.462 1.00 94.12 79 GLY A O 1
ATOM 584 N N . SER A 1 80 ? 23.928 4.129 -21.344 1.00 93.81 80 SER A N 1
ATOM 585 C CA . SER A 1 80 ? 23.627 3.222 -20.240 1.00 93.81 80 SER A CA 1
ATOM 586 C C . SER A 1 80 ? 22.227 2.644 -20.361 1.00 93.81 80 SER A C 1
ATOM 588 O O . SER A 1 80 ? 21.339 3.197 -21.015 1.00 93.81 80 SER A O 1
ATOM 590 N N . ALA A 1 81 ? 22.059 1.482 -19.749 1.00 94.19 81 ALA A N 1
ATOM 591 C CA . ALA A 1 81 ? 20.779 0.829 -19.610 1.00 94.19 81 ALA A CA 1
ATOM 592 C C . ALA A 1 81 ? 20.687 0.215 -18.217 1.00 94.19 81 ALA A C 1
ATOM 594 O O . ALA A 1 81 ? 21.691 -0.237 -17.663 1.00 94.19 81 ALA A O 1
ATOM 595 N N . TYR A 1 82 ? 19.475 0.206 -17.690 1.00 92.31 82 TYR A N 1
ATOM 596 C CA . TYR A 1 82 ? 19.080 -0.555 -16.525 1.00 92.31 82 TYR A CA 1
ATOM 597 C C . TYR A 1 82 ? 17.887 -1.410 -16.930 1.00 92.31 82 TYR A C 1
ATOM 599 O O . TYR A 1 82 ? 16.933 -0.913 -17.532 1.00 92.31 82 TYR A O 1
ATOM 607 N N . THR A 1 83 ? 17.967 -2.698 -16.630 1.00 90.44 83 THR A N 1
ATOM 608 C CA . THR A 1 83 ? 16.859 -3.627 -16.812 1.00 90.44 83 THR A CA 1
ATOM 609 C C . THR A 1 83 ? 16.454 -4.087 -15.436 1.00 90.44 83 THR A C 1
ATOM 611 O O . THR A 1 83 ? 17.279 -4.653 -14.718 1.00 90.44 83 THR A O 1
ATOM 614 N N . ASP A 1 84 ? 15.209 -3.801 -15.088 1.00 85.06 84 ASP A N 1
ATOM 615 C CA . ASP A 1 84 ? 14.635 -4.313 -13.864 1.00 85.06 84 ASP A CA 1
ATOM 616 C C . ASP A 1 84 ? 14.490 -5.830 -13.974 1.00 85.06 84 ASP A C 1
ATOM 618 O O . ASP A 1 84 ? 14.152 -6.363 -15.040 1.00 85.06 84 ASP A O 1
ATOM 622 N N . ARG A 1 85 ? 14.851 -6.533 -12.906 1.00 80.00 85 ARG A N 1
ATOM 623 C CA . ARG A 1 85 ? 14.840 -7.991 -12.897 1.00 80.00 85 ARG A CA 1
ATOM 624 C C . ARG A 1 85 ? 13.516 -8.426 -12.304 1.00 80.00 85 ARG A C 1
ATOM 626 O O . ARG A 1 85 ? 13.241 -8.071 -11.169 1.00 80.00 85 ARG A O 1
ATOM 633 N N . ALA A 1 86 ? 12.787 -9.243 -13.062 1.00 76.44 86 ALA A N 1
ATOM 634 C CA . ALA A 1 86 ? 11.545 -9.834 -12.592 1.00 76.44 86 ALA A CA 1
ATOM 635 C C . ALA A 1 86 ? 11.759 -10.509 -11.233 1.00 76.44 86 ALA A C 1
ATOM 637 O O . ALA A 1 86 ? 12.631 -11.378 -11.116 1.00 76.44 86 ALA A O 1
ATOM 638 N N . ASP A 1 87 ? 10.984 -10.090 -10.243 1.00 75.06 87 ASP A N 1
ATOM 639 C CA . ASP A 1 87 ? 10.938 -10.691 -8.917 1.00 75.06 87 ASP A CA 1
ATOM 640 C C . ASP A 1 87 ? 9.599 -11.425 -8.698 1.00 75.06 87 ASP A C 1
ATOM 642 O O . ASP A 1 87 ? 8.761 -11.537 -9.604 1.00 75.06 87 ASP A O 1
ATOM 646 N N . ASP A 1 88 ? 9.402 -11.965 -7.491 1.00 68.56 88 ASP A N 1
ATOM 647 C CA . ASP A 1 88 ? 8.165 -12.651 -7.083 1.00 68.56 88 ASP A CA 1
ATOM 648 C C . ASP A 1 88 ? 6.902 -11.800 -7.317 1.00 68.56 88 ASP A C 1
ATOM 650 O O . ASP A 1 88 ? 5.799 -12.342 -7.435 1.00 68.56 88 ASP A O 1
ATOM 654 N N . CYS A 1 89 ? 7.074 -10.482 -7.414 1.00 69.50 89 CYS A N 1
ATOM 655 C CA . CYS A 1 89 ? 6.030 -9.493 -7.572 1.00 69.50 89 CYS A CA 1
ATOM 656 C C . CYS A 1 89 ? 5.634 -9.198 -9.030 1.00 69.50 89 CYS A C 1
ATOM 658 O O . CYS A 1 89 ? 4.550 -8.669 -9.272 1.00 69.50 89 CYS A O 1
ATOM 660 N N . ASP A 1 90 ? 6.449 -9.613 -10.002 1.00 72.88 90 ASP A N 1
ATOM 661 C CA . ASP A 1 90 ? 6.198 -9.402 -11.434 1.00 72.88 90 ASP A CA 1
ATOM 662 C C . ASP A 1 90 ? 5.600 -10.629 -12.142 1.00 72.88 90 ASP A C 1
ATOM 664 O O . ASP A 1 90 ? 4.934 -10.517 -13.177 1.00 72.88 90 ASP A O 1
ATOM 668 N N . LEU A 1 91 ? 5.871 -11.829 -11.620 1.00 67.31 91 LEU A N 1
ATOM 669 C CA . LEU A 1 91 ? 5.560 -13.106 -12.281 1.00 67.31 91 LEU A CA 1
ATOM 670 C C . LEU A 1 91 ? 4.287 -13.773 -11.753 1.00 67.31 91 LEU A C 1
ATOM 672 O O . LEU A 1 91 ? 3.653 -14.553 -12.471 1.00 67.31 91 LEU A O 1
ATOM 676 N N . ASN A 1 92 ? 3.908 -13.478 -10.511 1.00 59.72 92 ASN A N 1
ATOM 677 C CA . ASN A 1 92 ? 2.696 -13.974 -9.878 1.00 59.72 92 ASN A CA 1
ATOM 678 C C . ASN A 1 92 ? 1.821 -12.764 -9.542 1.00 59.72 92 ASN A C 1
ATOM 680 O O . ASN A 1 92 ? 2.277 -11.849 -8.872 1.00 59.72 92 ASN A O 1
ATOM 684 N N . GLY A 1 93 ? 0.577 -12.723 -10.025 1.00 56.53 93 GLY A N 1
ATOM 685 C CA . GLY A 1 93 ? -0.267 -11.514 -10.016 1.00 56.53 93 GLY A CA 1
ATOM 686 C C . GLY A 1 93 ? -0.731 -11.003 -8.642 1.00 56.53 93 GLY A C 1
ATOM 687 O O . GLY A 1 93 ? -1.737 -10.300 -8.579 1.00 56.53 93 GLY A O 1
ATOM 688 N N . SER A 1 94 ? -0.063 -11.378 -7.550 1.00 59.06 94 SER A N 1
ATOM 689 C CA . SER A 1 94 ? -0.392 -10.984 -6.183 1.00 59.06 94 SER A CA 1
ATOM 690 C C . SER A 1 94 ? 0.874 -10.736 -5.354 1.00 59.06 94 SER A C 1
ATOM 692 O O . SER A 1 94 ? 1.449 -11.672 -4.796 1.00 59.06 94 SER A O 1
ATOM 694 N N . CYS A 1 95 ? 1.253 -9.465 -5.223 1.00 64.25 95 CYS A N 1
ATOM 695 C CA . CYS A 1 95 ? 2.134 -8.971 -4.166 1.00 64.25 95 CYS A CA 1
ATOM 696 C C . CYS A 1 95 ? 1.292 -8.662 -2.936 1.00 64.25 95 CYS A C 1
ATOM 698 O O . CYS A 1 95 ? 0.914 -7.507 -2.720 1.00 64.25 95 CYS A O 1
ATOM 700 N N . ASP A 1 96 ? 0.921 -9.678 -2.153 1.00 63.34 96 ASP A N 1
ATOM 701 C CA . ASP A 1 96 ? 0.228 -9.350 -0.915 1.00 63.34 96 ASP A CA 1
ATOM 702 C C . ASP A 1 96 ? 1.198 -8.643 0.048 1.00 63.34 96 ASP A C 1
ATOM 704 O O . ASP A 1 96 ? 2.311 -9.132 0.259 1.00 63.34 96 ASP A O 1
ATOM 708 N N . LEU A 1 97 ? 0.818 -7.500 0.624 1.00 60.12 97 LEU A N 1
ATOM 709 C CA . LEU A 1 97 ? 1.549 -6.855 1.700 1.00 60.12 97 LEU A CA 1
ATOM 710 C C . LEU A 1 97 ? 1.497 -7.828 2.882 1.00 60.12 97 LEU A C 1
ATOM 712 O O . LEU A 1 97 ? 0.541 -7.838 3.653 1.00 60.12 97 LEU A O 1
ATOM 716 N N . VAL A 1 98 ? 2.500 -8.704 2.991 1.00 59.66 98 VAL A N 1
ATOM 717 C CA . VAL A 1 98 ? 2.567 -9.718 4.047 1.00 59.66 98 VAL A CA 1
ATOM 718 C C . VAL A 1 98 ? 2.754 -9.004 5.384 1.00 59.66 98 VAL A C 1
ATOM 720 O O . VAL A 1 98 ? 3.868 -8.798 5.872 1.00 59.66 98 VAL A O 1
ATOM 723 N N . CYS A 1 99 ? 1.645 -8.608 6.001 1.00 55.41 99 CYS A N 1
ATOM 724 C CA . CYS A 1 99 ? 1.605 -8.087 7.354 1.00 55.41 99 CYS A CA 1
ATOM 725 C C . CYS A 1 99 ? 1.898 -9.235 8.326 1.00 55.41 99 CYS A C 1
ATOM 727 O O . CYS A 1 99 ? 1.000 -9.901 8.827 1.00 55.41 99 CYS A O 1
ATOM 729 N N . GLY A 1 100 ? 3.185 -9.454 8.596 1.00 43.69 100 GLY A N 1
ATOM 730 C CA . GLY A 1 100 ? 3.657 -10.331 9.666 1.00 43.69 100 GLY A CA 1
ATOM 731 C C . GLY A 1 100 ? 3.685 -11.816 9.301 1.00 43.69 100 GLY A C 1
ATOM 732 O O . GLY A 1 100 ? 2.727 -12.547 9.513 1.00 43.69 100 GLY A O 1
ATOM 733 N N . SER A 1 101 ? 4.855 -12.265 8.841 1.00 49.72 101 SER A N 1
ATOM 734 C CA . SER A 1 101 ? 5.348 -13.650 8.883 1.00 49.72 101 SER A CA 1
ATOM 735 C C . SER A 1 101 ? 4.367 -14.770 8.488 1.00 49.72 101 SER A C 1
ATOM 737 O O . SER A 1 101 ? 3.828 -15.473 9.340 1.00 49.72 101 SER A O 1
ATOM 739 N N . CYS A 1 102 ? 4.335 -15.104 7.202 1.00 44.00 102 CYS A N 1
ATOM 740 C CA . CYS A 1 102 ? 4.600 -16.491 6.832 1.00 44.00 102 CYS A CA 1
ATOM 741 C C . CYS A 1 102 ? 5.750 -16.473 5.828 1.00 44.00 102 CYS A C 1
ATOM 743 O O . CYS A 1 102 ? 5.688 -15.787 4.815 1.00 44.00 102 CYS A O 1
ATOM 745 N N . SER A 1 103 ? 6.842 -17.132 6.191 1.00 47.88 103 SER A N 1
ATOM 746 C CA . SER A 1 103 ? 8.084 -17.231 5.432 1.00 47.88 103 SER A CA 1
ATOM 747 C C . SER A 1 103 ? 7.838 -17.685 3.990 1.00 47.88 103 SER A C 1
ATOM 749 O O . SER A 1 103 ? 7.756 -18.887 3.734 1.00 47.88 103 SER A O 1
ATOM 751 N N . VAL A 1 104 ? 7.776 -16.740 3.052 1.00 47.00 104 VAL A N 1
ATOM 752 C CA . VAL A 1 104 ? 8.097 -17.025 1.654 1.00 47.00 104 VAL A CA 1
ATOM 753 C C . VAL A 1 104 ? 9.617 -17.079 1.609 1.00 47.00 104 VAL A C 1
ATOM 755 O O . VAL A 1 104 ? 10.298 -16.142 2.027 1.00 47.00 104 VAL A O 1
ATOM 758 N N . MET A 1 105 ? 10.142 -18.252 1.266 1.00 47.62 105 MET A N 1
ATOM 759 C CA . MET A 1 105 ? 11.574 -18.475 1.117 1.00 47.62 105 MET A CA 1
ATOM 760 C C . MET A 1 105 ? 12.117 -17.412 0.164 1.00 47.62 105 MET A C 1
ATOM 762 O O . MET A 1 105 ? 11.717 -17.376 -0.993 1.00 47.62 105 MET A O 1
ATOM 766 N N . SER A 1 106 ? 13.003 -16.553 0.667 1.00 47.16 106 SER A N 1
ATOM 767 C CA . SER A 1 106 ? 13.764 -15.619 -0.154 1.00 47.16 106 SER A CA 1
ATOM 768 C C . SER A 1 106 ? 14.416 -16.383 -1.300 1.00 47.16 106 SER A C 1
ATOM 770 O O . SER A 1 106 ? 15.087 -17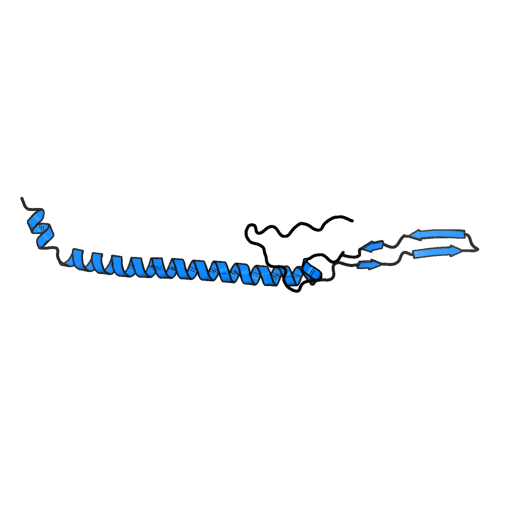.389 -1.042 1.00 47.16 106 SER A O 1
ATOM 772 N N . GLU A 1 107 ? 14.210 -15.883 -2.516 1.00 53.66 107 GLU A N 1
ATOM 773 C CA . GLU A 1 107 ? 14.825 -16.311 -3.768 1.00 53.66 107 GLU A CA 1
ATOM 774 C C . GLU A 1 107 ? 16.198 -16.968 -3.549 1.00 53.66 107 GLU A C 1
ATOM 776 O O . GLU A 1 107 ? 17.175 -16.334 -3.133 1.00 53.66 107 GLU A O 1
ATOM 781 N N . GLN A 1 108 ? 16.254 -18.280 -3.797 1.00 43.72 108 GLN A N 1
ATOM 782 C CA . GLN A 1 108 ? 17.506 -19.015 -3.850 1.00 43.72 108 GLN A CA 1
ATOM 783 C C . GLN A 1 108 ? 18.328 -18.490 -5.025 1.00 43.72 108 GLN A C 1
ATOM 785 O O . GLN A 1 108 ? 18.022 -18.718 -6.192 1.00 43.72 108 GLN A O 1
ATOM 790 N N . THR A 1 109 ? 19.405 -17.816 -4.648 1.00 40.44 109 THR A N 1
ATOM 791 C CA . THR A 1 109 ? 20.604 -17.534 -5.428 1.00 40.44 109 THR A CA 1
ATOM 792 C C . THR A 1 109 ? 20.964 -18.658 -6.406 1.00 40.44 109 THR A C 1
ATOM 794 O O . THR A 1 109 ? 21.219 -19.788 -5.976 1.00 40.44 109 THR A O 1
ATOM 797 N N . TRP A 1 110 ? 21.096 -18.297 -7.683 1.00 40.28 110 TRP A N 1
ATOM 798 C CA . TRP A 1 110 ? 22.051 -18.898 -8.616 1.00 40.28 110 TRP A CA 1
ATOM 799 C C . TRP A 1 110 ? 23.055 -17.830 -9.037 1.00 40.28 110 TRP A C 1
ATOM 801 O O . TRP A 1 110 ? 22.599 -16.737 -9.445 1.00 40.28 110 TRP A O 1
#